Protein AF-A0A4Y9R8Y3-F1 (afdb_monomer)

Nearest PDB structures (foldseek):
  8co2-assembly1_A  TM=7.204E-01  e=4.375E-02  Escherichia coli O157
  8c7k-assembly1_A  TM=6.359E-01  e=7.575E-02  Escherichia coli O157:H7
  6xgt-assembly1_E  TM=6.950E-01  e=3.700E-01  Thermomyces lanuginosus
  6f8s-assembly1_C  TM=4.435E-01  e=1.701E+00  Pseudomonas putida

Foldseek 3Di:
DPPLQVVLVVQCVQLVHDSVVSVCQLVLNAADDLVSLVVSCVVVVNSRHSCSNNCVPPVVVDPDDPPPPD

Secondary structure (DSSP, 8-state):
-HHHHHHHHHHHHHHTS-HHHHHHHHTT-S---HHHHHHHHHHTTTSS-HHHHHS--GGGG---------

Structure (mmCIF, N/CA/C/O backbone):
data_AF-A0A4Y9R8Y3-F1
#
_entry.id   AF-A0A4Y9R8Y3-F1
#
loop_
_atom_site.group_PDB
_atom_site.id
_atom_site.type_symbol
_atom_site.label_atom_id
_atom_site.label_alt_id
_atom_site.label_comp_id
_atom_site.label_asym_id
_atom_site.label_entity_id
_atom_site.label_seq_id
_atom_site.pdbx_PDB_ins_code
_atom_site.Cartn_x
_atom_site.Cartn_y
_atom_site.Cartn_z
_atom_site.occupancy
_atom_site.B_iso_or_equiv
_atom_site.auth_seq_id
_atom_site.auth_comp_id
_atom_site.auth_asym_id
_atom_site.auth_atom_id
_atom_site.pdbx_PDB_model_num
ATOM 1 N N . MET A 1 1 ? -6.235 18.865 -7.730 1.00 52.47 1 MET A N 1
ATOM 2 C CA . MET A 1 1 ? -5.015 18.142 -7.293 1.00 52.47 1 MET A CA 1
ATOM 3 C C . MET A 1 1 ? -4.925 17.901 -5.771 1.00 52.47 1 MET A C 1
ATOM 5 O O . MET A 1 1 ? -4.373 16.881 -5.389 1.00 52.47 1 MET A O 1
ATOM 9 N N . LEU A 1 2 ? -5.533 18.714 -4.885 1.00 58.31 2 LEU A N 1
ATOM 10 C CA . LEU A 1 2 ? -5.394 18.568 -3.413 1.00 58.31 2 LEU A CA 1
ATOM 11 C C . LEU A 1 2 ? -6.018 17.308 -2.766 1.00 58.31 2 LEU A C 1
ATOM 13 O O . LEU A 1 2 ? -5.618 16.915 -1.671 1.00 58.31 2 LEU A O 1
ATOM 17 N N . LYS A 1 3 ? -7.014 16.668 -3.396 1.00 61.31 3 LYS A N 1
ATOM 18 C CA . LYS A 1 3 ? -7.738 15.534 -2.780 1.00 61.31 3 LYS A CA 1
ATOM 19 C C . LYS A 1 3 ? -6.868 14.283 -2.606 1.00 61.31 3 LYS A C 1
ATOM 21 O O . LYS A 1 3 ? -7.136 13.489 -1.712 1.00 61.31 3 LYS A O 1
ATOM 26 N N . HIS A 1 4 ? -5.858 14.096 -3.456 1.00 68.75 4 HIS A N 1
ATOM 27 C CA . HIS A 1 4 ? -4.992 12.913 -3.405 1.00 68.75 4 HIS A CA 1
ATOM 28 C C . HIS A 1 4 ? -3.879 13.092 -2.375 1.00 68.75 4 HIS A C 1
ATOM 30 O O . HIS A 1 4 ? -3.663 12.200 -1.568 1.00 68.75 4 HIS A O 1
ATOM 36 N N . GLN A 1 5 ? -3.307 14.293 -2.285 1.00 75.62 5 GLN A N 1
ATOM 37 C CA . GLN A 1 5 ? -2.243 14.615 -1.334 1.00 75.62 5 GLN A CA 1
ATOM 38 C C . GLN A 1 5 ? -2.651 14.369 0.128 1.00 75.62 5 GLN A C 1
ATOM 40 O O . GLN A 1 5 ? -1.890 13.781 0.893 1.00 75.62 5 GLN A O 1
ATOM 45 N N . ARG A 1 6 ? -3.884 14.740 0.509 1.00 81.50 6 ARG A N 1
ATOM 46 C CA . ARG A 1 6 ? -4.402 14.505 1.869 1.00 81.50 6 ARG A CA 1
ATOM 47 C C . ARG A 1 6 ? -4.621 13.016 2.168 1.00 81.50 6 ARG A C 1
ATOM 49 O O . ARG A 1 6 ? -4.395 12.582 3.290 1.00 81.50 6 ARG A O 1
ATOM 56 N N . ARG A 1 7 ? -5.048 12.233 1.170 1.00 80.56 7 ARG A N 1
ATOM 57 C CA . ARG A 1 7 ? -5.223 10.776 1.306 1.00 80.56 7 ARG A CA 1
ATOM 58 C C . ARG A 1 7 ? -3.883 10.058 1.392 1.00 80.56 7 ARG A C 1
ATOM 60 O O . ARG A 1 7 ? -3.740 9.162 2.212 1.00 80.56 7 ARG A O 1
ATOM 67 N N . ASP A 1 8 ? -2.921 10.474 0.574 1.00 85.75 8 ASP A N 1
ATOM 68 C CA . ASP A 1 8 ? -1.582 9.892 0.554 1.00 85.75 8 ASP A CA 1
ATOM 69 C C . ASP A 1 8 ? -0.839 10.211 1.864 1.00 85.75 8 ASP A C 1
ATOM 71 O O . ASP A 1 8 ? -0.162 9.339 2.395 1.00 85.75 8 ASP A O 1
ATOM 75 N N . GLN A 1 9 ? -1.031 11.409 2.438 1.00 87.44 9 GLN A N 1
ATOM 76 C CA . GLN A 1 9 ? -0.491 11.750 3.760 1.00 87.44 9 GLN A CA 1
ATOM 77 C C . GLN A 1 9 ? -1.140 10.919 4.873 1.00 87.44 9 GLN A C 1
ATOM 79 O O . GLN A 1 9 ? -0.438 10.302 5.660 1.00 87.44 9 GLN A O 1
ATOM 84 N N . TRP A 1 10 ? -2.473 10.826 4.894 1.00 88.69 10 TRP A N 1
ATOM 85 C CA . TRP A 1 10 ? -3.176 10.005 5.883 1.00 88.69 10 TRP A CA 1
ATOM 86 C C . TRP A 1 10 ? -2.746 8.531 5.828 1.00 88.69 10 TRP A C 1
ATOM 88 O O . TRP A 1 10 ? -2.530 7.904 6.861 1.00 88.69 10 TRP A O 1
ATOM 98 N N . LEU A 1 11 ? -2.583 7.976 4.623 1.00 85.88 11 LEU A N 1
ATOM 99 C CA . LEU A 1 11 ? -2.117 6.603 4.444 1.00 85.88 11 LEU A CA 1
ATOM 100 C C . LEU A 1 11 ? -0.652 6.441 4.881 1.00 85.88 11 LEU A C 1
ATOM 102 O O . LEU A 1 11 ? -0.307 5.427 5.480 1.00 85.88 11 LEU A O 1
ATOM 106 N N . ALA A 1 12 ? 0.192 7.438 4.612 1.00 89.31 12 ALA A N 1
ATOM 107 C CA . ALA A 1 12 ? 1.578 7.471 5.067 1.00 89.31 12 ALA A CA 1
ATOM 108 C C . ALA A 1 12 ? 1.677 7.449 6.600 1.00 89.31 12 ALA A C 1
ATOM 110 O O . ALA A 1 12 ? 2.430 6.642 7.145 1.00 89.31 12 ALA A O 1
ATOM 111 N N . ASP A 1 13 ? 0.847 8.244 7.280 1.00 89.50 13 ASP A N 1
ATOM 112 C CA . ASP A 1 13 ? 0.791 8.305 8.742 1.00 89.50 13 ASP A CA 1
ATOM 113 C C . ASP A 1 13 ? 0.324 6.965 9.342 1.00 89.50 13 ASP A C 1
ATOM 115 O O . ASP A 1 13 ? 0.890 6.489 10.323 1.00 89.50 13 ASP A O 1
ATOM 119 N N . GLN A 1 14 ? -0.667 6.307 8.724 1.00 86.88 14 GLN A N 1
ATOM 120 C CA . GLN A 1 14 ? -1.157 4.992 9.165 1.00 86.88 14 GLN A CA 1
ATOM 121 C C . GLN A 1 14 ? -0.140 3.862 8.954 1.00 86.88 14 GLN A C 1
ATOM 123 O O . GLN A 1 14 ? -0.085 2.920 9.741 1.00 86.88 14 GLN A O 1
ATOM 128 N N . LEU A 1 15 ? 0.649 3.926 7.879 1.00 82.81 15 LEU A N 1
ATOM 129 C CA . LEU A 1 15 ? 1.618 2.886 7.525 1.00 82.81 15 LEU A CA 1
ATOM 130 C C . LEU A 1 15 ? 3.018 3.144 8.088 1.00 82.81 15 LEU A C 1
ATOM 132 O O . LEU A 1 15 ? 3.883 2.276 7.939 1.00 82.81 15 LEU A O 1
ATOM 136 N N . GLY A 1 16 ? 3.262 4.318 8.678 1.00 87.25 16 GLY A N 1
ATOM 137 C CA . GLY A 1 16 ? 4.590 4.760 9.098 1.00 87.25 16 GLY A CA 1
ATOM 138 C C . GLY A 1 16 ? 5.567 4.835 7.922 1.00 87.25 16 GLY A C 1
ATOM 139 O O . GLY A 1 16 ? 6.694 4.348 8.017 1.00 87.25 16 GLY A O 1
ATOM 140 N N . CYS A 1 17 ? 5.119 5.344 6.773 1.00 86.38 17 CYS A N 1
ATOM 141 C CA . CYS A 1 17 ? 5.952 5.511 5.581 1.00 86.38 17 CYS A CA 1
ATOM 142 C C . CYS A 1 17 ? 5.915 6.955 5.071 1.00 86.38 17 CYS A C 1
ATOM 144 O O . CYS A 1 17 ? 5.259 7.817 5.644 1.00 86.38 17 CYS A O 1
ATOM 146 N N . THR A 1 18 ? 6.658 7.249 4.004 1.00 89.56 18 THR A N 1
ATOM 147 C CA . THR A 1 18 ? 6.642 8.589 3.399 1.00 89.56 18 THR A CA 1
ATOM 148 C C . THR A 1 18 ? 5.431 8.775 2.478 1.00 89.56 18 THR A C 1
ATOM 150 O O . THR A 1 18 ? 4.958 7.827 1.848 1.00 89.56 18 THR A O 1
ATOM 153 N N . GLN A 1 19 ? 4.958 10.015 2.322 1.00 87.88 19 GLN 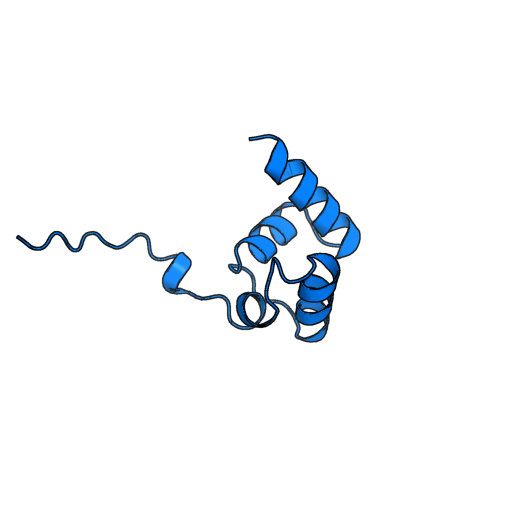A N 1
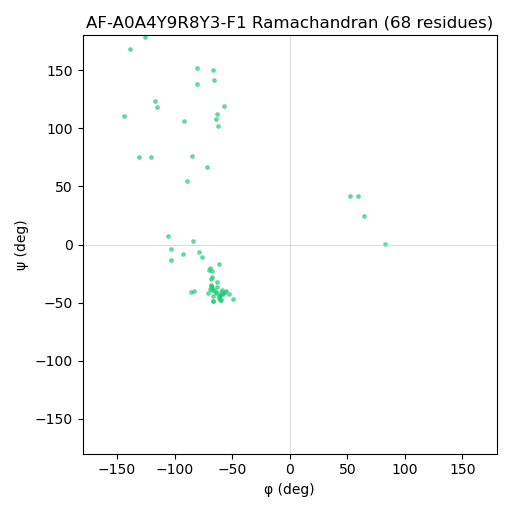A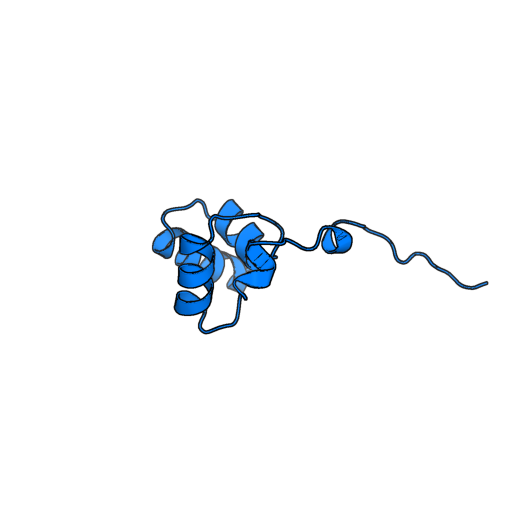TOM 154 C CA . GLN A 1 19 ? 3.856 10.345 1.405 1.00 87.88 19 GLN A CA 1
ATOM 155 C C . GLN A 1 19 ? 4.080 9.839 -0.040 1.00 87.88 19 GLN A C 1
ATOM 157 O O . GLN A 1 19 ? 3.149 9.268 -0.617 1.00 87.88 19 GLN A O 1
ATOM 162 N N . PRO A 1 20 ? 5.286 9.947 -0.642 1.00 87.31 20 PRO A N 1
ATOM 163 C CA . PRO A 1 20 ? 5.545 9.369 -1.961 1.00 87.31 20 PRO A CA 1
ATOM 164 C C . PRO A 1 20 ? 5.417 7.842 -1.991 1.00 87.31 20 PRO A C 1
ATOM 166 O O . PRO A 1 20 ? 4.924 7.291 -2.975 1.00 87.31 20 PRO A O 1
ATOM 169 N N . GLN A 1 21 ? 5.827 7.143 -0.926 1.00 85.06 21 GLN A N 1
ATOM 170 C CA . GLN A 1 21 ? 5.655 5.691 -0.828 1.00 85.06 21 GLN A CA 1
ATOM 171 C C . GLN A 1 21 ? 4.178 5.310 -0.734 1.00 85.06 21 GLN A C 1
ATOM 173 O O . GLN A 1 21 ? 3.745 4.419 -1.459 1.00 85.06 21 GLN A O 1
ATOM 178 N N . ALA A 1 22 ? 3.390 6.010 0.084 1.00 87.06 22 ALA A N 1
ATOM 179 C CA . ALA A 1 22 ? 1.946 5.798 0.169 1.00 87.06 22 ALA A CA 1
ATOM 180 C C . ALA A 1 22 ? 1.247 6.022 -1.184 1.00 87.06 22 ALA A C 1
ATOM 182 O O . ALA A 1 22 ? 0.375 5.245 -1.574 1.00 87.06 22 ALA A O 1
ATOM 183 N N . CYS A 1 23 ? 1.687 7.028 -1.945 1.00 86.94 23 CYS A N 1
ATOM 184 C CA . CYS A 1 23 ? 1.198 7.278 -3.298 1.00 86.94 23 CYS A CA 1
ATOM 185 C C . CYS A 1 23 ? 1.487 6.096 -4.244 1.00 86.94 23 CYS A C 1
ATOM 187 O O . CYS A 1 23 ? 0.581 5.635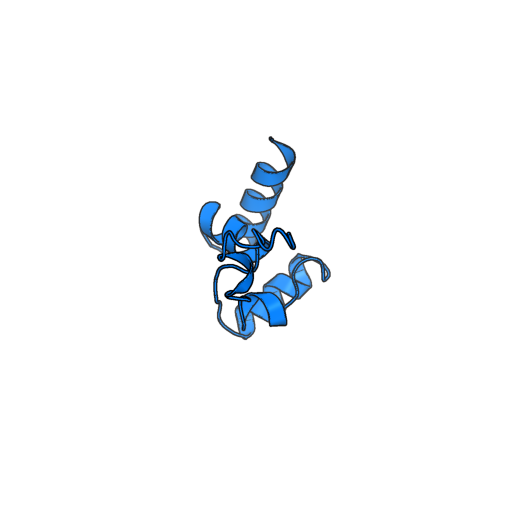 -4.937 1.00 86.94 23 CYS A O 1
ATOM 189 N N . ARG A 1 24 ? 2.710 5.543 -4.227 1.00 86.00 24 ARG A N 1
ATOM 190 C CA . ARG A 1 24 ? 3.073 4.356 -5.031 1.00 86.00 24 ARG A CA 1
ATOM 191 C C . ARG A 1 24 ? 2.324 3.096 -4.599 1.00 86.00 24 ARG A C 1
ATOM 193 O O . ARG A 1 24 ? 1.888 2.321 -5.442 1.00 86.00 24 ARG A O 1
ATOM 200 N N . ILE A 1 25 ? 2.130 2.910 -3.295 1.00 84.12 25 ILE A N 1
ATOM 201 C CA . ILE A 1 25 ? 1.331 1.813 -2.732 1.00 84.12 25 ILE A CA 1
ATOM 202 C C . ILE A 1 25 ? -0.107 1.887 -3.253 1.00 84.12 25 ILE A C 1
ATOM 204 O O . ILE A 1 25 ? -0.637 0.898 -3.746 1.00 84.12 25 ILE A O 1
ATOM 208 N N . ARG A 1 26 ? -0.727 3.071 -3.215 1.00 83.06 26 ARG A N 1
ATOM 209 C CA . ARG A 1 26 ? -2.082 3.277 -3.744 1.00 83.06 26 ARG A CA 1
ATOM 210 C C . ARG A 1 26 ? -2.170 3.035 -5.251 1.00 83.06 26 ARG A C 1
ATOM 212 O O . ARG A 1 26 ? -3.208 2.601 -5.734 1.00 83.06 26 ARG A O 1
ATOM 219 N N . GLN A 1 27 ? -1.101 3.335 -5.981 1.00 82.25 27 GLN A N 1
ATOM 220 C CA . GLN A 1 27 ? -1.000 3.063 -7.414 1.00 82.25 27 GLN A CA 1
ATOM 221 C C . GLN A 1 27 ? -0.677 1.595 -7.728 1.00 82.25 27 GLN A C 1
ATOM 223 O O . GLN A 1 27 ? -0.667 1.234 -8.898 1.00 82.25 27 GLN A O 1
ATOM 228 N N . GLY A 1 28 ? -0.400 0.755 -6.723 1.00 78.12 28 GLY A N 1
ATOM 229 C CA . GLY A 1 28 ? 0.025 -0.627 -6.947 1.00 78.12 28 GLY A CA 1
ATOM 230 C C . GLY A 1 28 ? 1.378 -0.730 -7.656 1.00 78.12 28 GLY A C 1
ATOM 231 O O . GLY A 1 28 ? 1.643 -1.722 -8.316 1.00 78.12 28 GLY A O 1
ATOM 232 N N . THR A 1 29 ? 2.232 0.294 -7.554 1.00 77.31 29 THR A N 1
ATOM 233 C CA . THR A 1 29 ? 3.549 0.345 -8.219 1.00 77.31 29 THR A CA 1
ATOM 234 C C . THR A 1 29 ? 4.712 0.056 -7.272 1.00 77.31 29 THR A C 1
ATOM 236 O O . THR A 1 29 ? 5.861 -0.020 -7.704 1.00 77.31 29 THR A O 1
ATOM 239 N N . SER A 1 30 ? 4.440 -0.118 -5.975 1.00 79.62 30 SER A N 1
ATOM 240 C CA . SER A 1 30 ? 5.441 -0.495 -4.976 1.00 79.62 30 SER A CA 1
ATOM 241 C C . SER A 1 30 ? 5.103 -1.847 -4.375 1.00 79.62 30 SER A C 1
ATOM 243 O O . SER A 1 30 ? 4.040 -2.006 -3.777 1.00 79.62 30 SER A O 1
ATOM 245 N N . ALA A 1 31 ? 6.052 -2.778 -4.465 1.00 76.75 31 ALA A N 1
ATOM 246 C CA . ALA A 1 31 ? 5.997 -4.018 -3.710 1.00 76.75 31 ALA A CA 1
ATOM 247 C C . ALA A 1 31 ? 6.114 -3.723 -2.206 1.00 76.75 31 ALA A C 1
ATOM 249 O O . ALA A 1 31 ? 6.874 -2.838 -1.792 1.00 76.75 31 ALA A O 1
ATOM 250 N N . THR A 1 32 ? 5.368 -4.454 -1.384 1.00 80.44 32 THR A N 1
ATOM 251 C CA . THR A 1 32 ? 5.480 -4.413 0.078 1.00 80.44 32 THR A CA 1
ATOM 252 C C . THR A 1 32 ? 5.377 -5.818 0.669 1.00 80.44 32 THR A C 1
ATOM 254 O O . THR A 1 32 ? 5.032 -6.768 -0.030 1.00 80.44 32 THR A O 1
ATOM 257 N N . SER A 1 33 ? 5.697 -5.969 1.952 1.00 85.00 33 SER A N 1
ATOM 258 C CA . SER A 1 33 ? 5.625 -7.256 2.649 1.00 85.00 33 SER A CA 1
ATOM 259 C C . SER A 1 33 ? 4.171 -7.750 2.776 1.00 85.00 33 SER A C 1
ATOM 261 O O . SER A 1 33 ? 3.276 -6.911 2.920 1.00 85.00 33 SER A O 1
ATOM 263 N N . PRO A 1 34 ? 3.915 -9.073 2.815 1.00 84.19 34 PRO A N 1
ATOM 264 C CA . PRO A 1 34 ? 2.572 -9.644 2.986 1.00 84.19 34 PRO A CA 1
ATOM 265 C C . PRO A 1 34 ? 1.790 -9.033 4.152 1.00 84.19 34 PRO A C 1
ATOM 267 O O . PRO A 1 34 ? 0.665 -8.575 3.960 1.00 84.19 34 PRO A O 1
ATOM 270 N N . ASP A 1 35 ? 2.414 -8.906 5.326 1.00 86.00 35 ASP A N 1
ATOM 271 C CA . ASP A 1 35 ? 1.778 -8.313 6.510 1.00 86.00 35 ASP A CA 1
ATOM 272 C C . ASP A 1 35 ? 1.317 -6.870 6.267 1.00 86.00 35 ASP A C 1
ATOM 274 O O . ASP A 1 35 ? 0.203 -6.481 6.625 1.00 86.00 35 ASP A O 1
ATOM 278 N N . ARG A 1 36 ? 2.152 -6.066 5.593 1.00 85.31 36 ARG A N 1
ATOM 279 C CA . ARG A 1 36 ? 1.808 -4.683 5.241 1.00 85.31 36 ARG A CA 1
ATOM 280 C C . ARG A 1 36 ? 0.711 -4.634 4.190 1.00 85.31 36 ARG A C 1
ATOM 282 O O . ARG A 1 36 ? -0.175 -3.796 4.309 1.00 85.31 36 ARG A O 1
ATOM 289 N N . ALA A 1 37 ? 0.721 -5.533 3.211 1.00 87.25 37 ALA A N 1
ATOM 290 C CA . ALA A 1 37 ? -0.300 -5.600 2.172 1.00 87.25 37 ALA A CA 1
ATOM 291 C C . ALA A 1 37 ? -1.702 -5.862 2.752 1.00 87.25 37 ALA A C 1
ATOM 293 O O . ALA A 1 37 ? -2.652 -5.162 2.396 1.00 87.25 37 ALA A O 1
ATOM 294 N N . PHE A 1 38 ? -1.825 -6.787 3.709 1.00 88.69 38 PHE A N 1
ATOM 295 C CA . PHE A 1 38 ? -3.093 -7.031 4.405 1.00 88.69 38 PHE A CA 1
ATOM 296 C C . PHE A 1 38 ? -3.519 -5.851 5.287 1.00 88.69 38 PHE A C 1
ATOM 298 O O . PHE A 1 38 ? -4.701 -5.498 5.314 1.00 88.69 38 PHE A O 1
ATOM 305 N N . MET A 1 39 ? -2.576 -5.19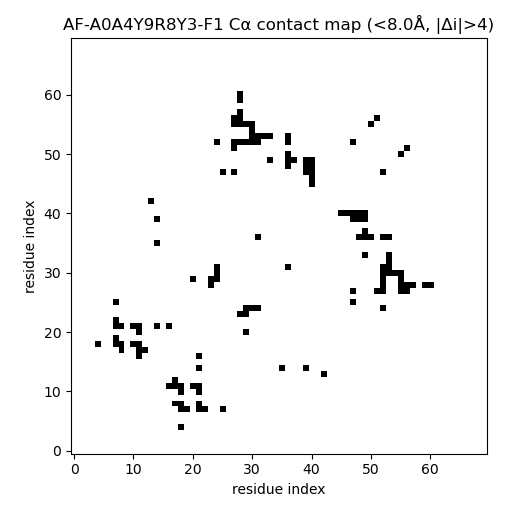3 5.974 1.00 88.50 39 MET A N 1
ATOM 306 C CA . MET A 1 39 ? -2.875 -3.967 6.725 1.00 88.50 39 MET A CA 1
ATOM 307 C C . MET A 1 39 ? -3.388 -2.852 5.809 1.00 88.50 39 MET A C 1
ATOM 309 O O . MET A 1 39 ? -4.386 -2.211 6.131 1.00 88.50 39 MET A O 1
ATOM 313 N N . ILE A 1 40 ? -2.757 -2.651 4.651 1.00 87.75 40 ILE A N 1
ATOM 314 C CA . ILE A 1 40 ? -3.171 -1.665 3.647 1.00 87.75 40 ILE A CA 1
ATOM 315 C C . ILE A 1 40 ? -4.587 -1.962 3.152 1.00 87.75 40 ILE A C 1
ATOM 317 O O . ILE A 1 40 ? -5.420 -1.055 3.133 1.00 87.75 40 ILE A O 1
ATOM 321 N N . GLU A 1 41 ? -4.898 -3.210 2.796 1.00 90.12 41 GLU A N 1
ATOM 322 C CA . GLU A 1 41 ? -6.243 -3.592 2.349 1.00 90.12 41 GLU A CA 1
ATOM 323 C C . GLU A 1 41 ? -7.297 -3.322 3.429 1.00 90.12 41 GLU A C 1
ATOM 325 O O . GLU A 1 41 ? -8.364 -2.774 3.142 1.00 90.12 41 GLU A O 1
ATOM 330 N N . LYS A 1 42 ? -6.969 -3.608 4.693 1.00 89.50 42 LYS A N 1
ATOM 331 C CA . LYS A 1 42 ? -7.849 -3.344 5.835 1.00 89.50 42 LYS A CA 1
ATOM 332 C C . LYS A 1 42 ? -8.064 -1.845 6.074 1.00 89.50 42 LYS A C 1
ATOM 334 O O . LYS A 1 42 ? -9.205 -1.405 6.205 1.00 89.50 42 LYS A O 1
ATOM 339 N N . ILE A 1 43 ? -6.991 -1.053 6.094 1.00 88.00 43 ILE A N 1
ATOM 340 C CA . ILE A 1 43 ? -7.019 0.404 6.323 1.00 88.00 43 ILE A CA 1
ATOM 341 C C . ILE A 1 43 ? -7.774 1.114 5.195 1.00 88.00 43 ILE A C 1
ATOM 343 O O . ILE A 1 43 ? -8.584 2.010 5.435 1.00 88.00 43 ILE A O 1
ATOM 347 N N . THR A 1 44 ? -7.546 0.685 3.955 1.00 84.12 44 THR A N 1
ATOM 348 C CA . THR A 1 44 ? -8.181 1.260 2.763 1.00 84.12 44 THR A CA 1
ATOM 349 C C . THR A 1 44 ? -9.567 0.681 2.478 1.00 84.12 44 THR A C 1
ATOM 351 O O . THR A 1 44 ? -10.188 1.065 1.487 1.00 84.12 44 THR A O 1
ATOM 354 N N . LYS A 1 45 ? -10.076 -0.213 3.340 1.00 85.75 45 LYS A N 1
ATOM 355 C CA . LYS A 1 45 ? -11.381 -0.881 3.201 1.00 85.75 45 LYS A CA 1
ATOM 356 C C . LYS A 1 45 ? -11.560 -1.549 1.831 1.00 85.75 45 LYS A C 1
ATOM 358 O O . LYS A 1 45 ? -12.616 -1.446 1.215 1.00 85.75 45 LYS A O 1
ATOM 363 N N . GLY A 1 46 ? -10.509 -2.199 1.336 1.00 84.69 46 GLY A N 1
ATOM 364 C CA . GLY A 1 46 ? -10.515 -2.890 0.047 1.00 84.69 46 GLY A CA 1
ATOM 365 C C . GLY A 1 46 ? -10.264 -2.004 -1.174 1.00 84.69 46 GLY A C 1
ATOM 366 O O . GLY A 1 46 ? -10.238 -2.536 -2.282 1.00 84.69 46 GLY A O 1
ATOM 367 N N . ALA A 1 47 ? -10.054 -0.690 -1.007 1.00 83.19 47 ALA A N 1
ATOM 368 C CA . ALA A 1 47 ? -9.734 0.198 -2.127 1.00 83.19 47 ALA A CA 1
ATOM 369 C C . ALA A 1 47 ? -8.344 -0.080 -2.727 1.00 83.19 47 ALA A C 1
ATOM 371 O O . ALA A 1 47 ? -8.143 0.129 -3.920 1.00 83.19 47 ALA A O 1
ATOM 372 N N . VAL A 1 48 ? -7.397 -0.563 -1.917 1.00 83.69 48 VAL A N 1
ATOM 373 C CA . VAL A 1 48 ? -6.121 -1.119 -2.380 1.00 83.69 48 VAL A CA 1
ATOM 374 C C . VAL A 1 48 ? -6.108 -2.595 -2.011 1.00 83.69 48 VAL A C 1
ATOM 376 O O . VAL A 1 48 ? -6.198 -2.939 -0.835 1.00 83.69 48 VAL A O 1
ATOM 379 N N . LYS A 1 49 ? -6.019 -3.475 -3.007 1.00 86.75 49 LYS A N 1
ATOM 380 C CA . LYS A 1 49 ? -5.974 -4.923 -2.784 1.00 86.75 49 LYS A CA 1
ATOM 381 C C . LYS A 1 49 ? -4.570 -5.369 -2.406 1.00 86.75 49 LYS A C 1
ATOM 383 O O . LYS A 1 49 ? -3.611 -4.950 -3.052 1.00 86.75 49 LYS A O 1
ATOM 388 N N . ALA A 1 50 ? -4.453 -6.265 -1.423 1.00 86.50 50 ALA A N 1
ATOM 389 C CA . ALA A 1 50 ? -3.166 -6.824 -1.015 1.00 86.50 50 ALA A CA 1
ATOM 390 C C . ALA A 1 50 ? -2.428 -7.459 -2.207 1.00 86.50 50 ALA A C 1
ATOM 392 O O . ALA A 1 50 ? -1.234 -7.238 -2.389 1.00 86.50 50 ALA A O 1
ATOM 393 N N . ALA A 1 51 ? -3.156 -8.161 -3.081 1.00 85.62 51 ALA A N 1
ATOM 394 C CA . ALA A 1 51 ? -2.605 -8.745 -4.303 1.00 85.62 51 ALA A CA 1
ATOM 395 C C . ALA A 1 51 ? -1.913 -7.705 -5.207 1.00 85.62 51 ALA A C 1
ATOM 397 O O . ALA A 1 51 ? -0.821 -7.965 -5.702 1.00 85.62 51 ALA A O 1
ATOM 398 N N . SER A 1 52 ? -2.491 -6.507 -5.354 1.00 82.69 52 SER A N 1
ATOM 399 C CA . SER A 1 52 ? -1.957 -5.435 -6.210 1.00 82.69 52 SER A CA 1
ATOM 400 C C . SER A 1 52 ? -0.673 -4.798 -5.677 1.00 82.69 52 SER A C 1
ATOM 402 O O . SER A 1 52 ? 0.063 -4.187 -6.441 1.00 82.69 52 SER A O 1
ATOM 404 N N . VAL A 1 53 ? -0.398 -4.908 -4.376 1.00 84.12 53 VAL A N 1
ATOM 405 C CA . VAL A 1 53 ? 0.839 -4.398 -3.752 1.00 84.12 53 VAL A CA 1
ATOM 406 C C . VAL A 1 53 ? 1.847 -5.507 -3.446 1.00 84.12 53 VAL A C 1
ATOM 408 O O . VAL A 1 53 ? 3.007 -5.214 -3.174 1.00 84.12 53 VAL A O 1
ATOM 411 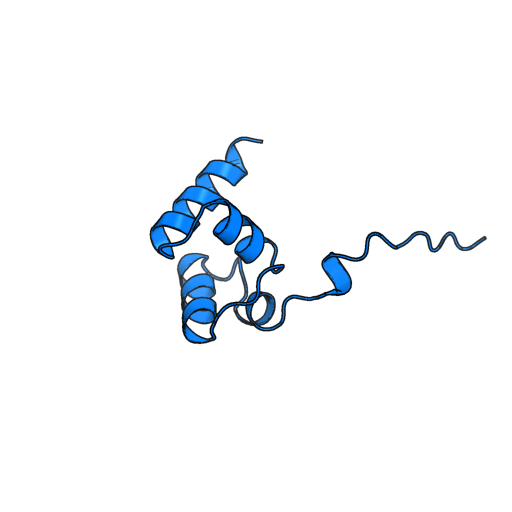N N . LEU A 1 54 ? 1.436 -6.777 -3.500 1.00 85.12 54 LEU A N 1
ATOM 412 C CA . LEU A 1 54 ? 2.336 -7.933 -3.415 1.00 85.12 54 LEU A CA 1
ATOM 413 C C . LEU A 1 54 ? 2.914 -8.297 -4.776 1.00 85.12 54 LEU A C 1
ATOM 415 O O . LEU A 1 54 ? 4.100 -8.591 -4.895 1.00 85.12 54 LEU A O 1
ATOM 419 N N . MET A 1 55 ? 2.074 -8.237 -5.802 1.00 80.25 55 MET A N 1
ATOM 420 C CA . MET A 1 55 ? 2.452 -8.412 -7.19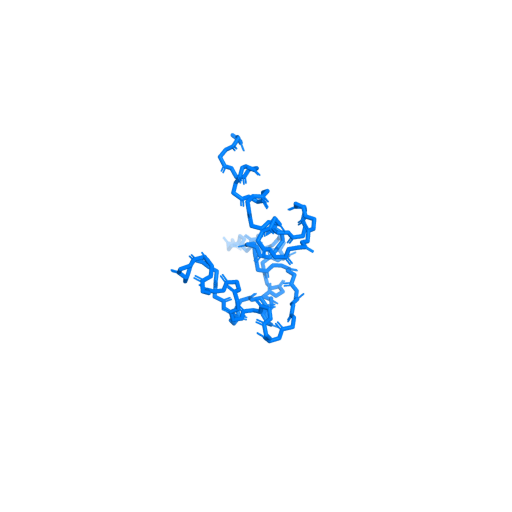3 1.00 80.25 55 MET A CA 1
ATOM 421 C C . MET A 1 55 ? 2.072 -7.135 -7.938 1.00 80.25 55 MET A C 1
ATOM 423 O O . MET A 1 55 ? 1.041 -7.110 -8.610 1.00 80.25 55 MET A O 1
ATOM 427 N N . PRO A 1 56 ? 2.855 -6.049 -7.768 1.00 70.06 56 PRO A N 1
ATOM 428 C CA . PRO A 1 56 ? 2.630 -4.832 -8.529 1.00 70.06 56 PRO A CA 1
ATOM 429 C C . PRO A 1 56 ? 2.690 -5.183 -10.012 1.00 70.06 56 PRO A C 1
ATOM 431 O O . PRO A 1 56 ? 3.703 -5.701 -10.495 1.00 70.06 56 PRO A O 1
ATOM 434 N N . ASP A 1 57 ? 1.585 -4.950 -10.716 1.00 65.62 57 ASP A N 1
ATOM 435 C CA . ASP A 1 57 ? 1.499 -5.227 -12.139 1.00 65.62 57 ASP A CA 1
ATOM 436 C C . ASP A 1 57 ? 2.501 -4.322 -12.863 1.00 65.62 57 ASP A C 1
ATOM 438 O O . 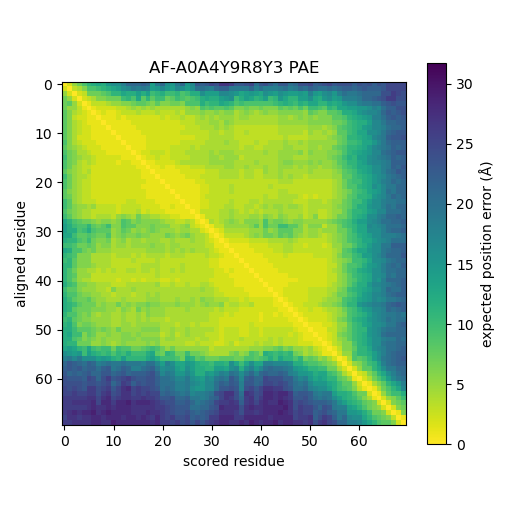ASP A 1 57 ? 2.334 -3.102 -12.956 1.00 65.62 57 ASP A O 1
ATOM 442 N N . ARG A 1 58 ? 3.587 -4.922 -13.358 1.00 57.22 58 ARG A N 1
ATOM 443 C CA . ARG A 1 58 ? 4.599 -4.213 -14.148 1.00 57.22 58 ARG A CA 1
ATOM 444 C C . ARG A 1 58 ? 4.007 -3.636 -15.437 1.00 57.22 58 ARG A C 1
ATOM 446 O O . ARG A 1 58 ? 4.611 -2.722 -15.991 1.00 57.22 58 ARG A O 1
ATOM 453 N N . SER A 1 59 ? 2.831 -4.097 -15.876 1.00 52.09 59 SER A N 1
ATOM 454 C CA . SER A 1 59 ? 2.155 -3.585 -17.068 1.00 52.09 59 SER A CA 1
ATOM 455 C C . SER A 1 59 ? 1.618 -2.160 -16.906 1.00 52.09 59 SER A C 1
ATOM 457 O O . SER A 1 59 ? 1.407 -1.488 -17.911 1.00 52.09 59 SER A O 1
ATOM 459 N N . ALA A 1 60 ? 1.423 -1.655 -15.680 1.00 53.41 60 ALA A N 1
ATOM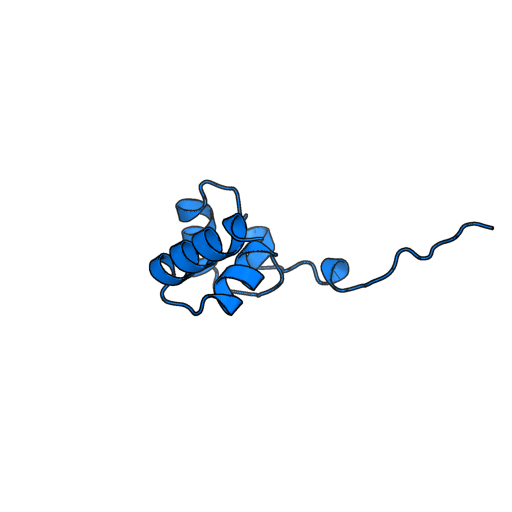 460 C CA . ALA A 1 60 ? 0.953 -0.280 -15.463 1.00 53.41 60 ALA A CA 1
ATOM 461 C C . ALA A 1 60 ? 2.045 0.788 -15.687 1.00 53.41 60 ALA A C 1
ATOM 463 O O . ALA A 1 60 ? 1.739 1.979 -15.718 1.00 53.41 60 ALA A O 1
ATOM 464 N N . ASN A 1 61 ? 3.309 0.373 -15.831 1.00 47.62 61 ASN A N 1
ATOM 465 C CA . ASN A 1 61 ? 4.454 1.252 -16.084 1.00 47.62 61 ASN A CA 1
ATOM 466 C C . ASN A 1 61 ? 4.957 1.182 -17.536 1.00 47.62 61 ASN A C 1
ATOM 468 O O . ASN A 1 61 ? 5.994 1.768 -17.841 1.00 47.62 61 ASN A O 1
ATOM 472 N N . ASP A 1 62 ? 4.240 0.485 -18.421 1.00 45.06 62 ASP A N 1
ATOM 473 C CA . ASP A 1 62 ? 4.491 0.531 -19.857 1.00 45.06 62 ASP A CA 1
ATOM 474 C C . ASP A 1 62 ? 3.608 1.633 -20.473 1.00 45.06 62 ASP A C 1
ATOM 476 O O . ASP A 1 62 ? 2.385 1.468 -20.561 1.00 45.06 62 ASP A O 1
ATOM 480 N N . PRO A 1 63 ? 4.157 2.794 -20.880 1.00 46.50 63 PRO A N 1
ATOM 481 C CA . PRO A 1 63 ? 3.441 3.730 -21.730 1.00 46.50 63 PRO A CA 1
ATOM 482 C C . PRO A 1 63 ? 3.338 3.138 -23.144 1.00 46.50 63 PRO A C 1
ATOM 484 O O . PRO A 1 63 ? 3.919 3.646 -24.101 1.00 46.50 63 PRO A O 1
ATOM 487 N N . SER A 1 64 ? 2.590 2.053 -23.307 1.00 51.09 64 SER A N 1
ATOM 488 C CA . SER A 1 64 ? 2.153 1.598 -24.618 1.00 51.09 64 SER A CA 1
ATOM 489 C C . SER A 1 64 ? 0.759 1.010 -24.537 1.00 51.09 64 SER A C 1
ATOM 491 O O . SER A 1 64 ? 0.537 -0.098 -24.059 1.00 51.09 64 SER A O 1
ATOM 493 N N . PRO A 1 65 ? -0.189 1.740 -25.132 1.00 46.19 65 PRO A N 1
ATOM 494 C CA . PRO A 1 65 ? -0.828 1.148 -26.285 1.00 46.19 65 PRO A CA 1
ATOM 495 C C . PRO A 1 65 ? -0.834 2.159 -27.428 1.00 46.19 65 PRO A C 1
ATOM 497 O O . PRO A 1 65 ? -1.876 2.697 -27.785 1.00 46.19 65 PRO A O 1
ATOM 500 N N . ASN A 1 66 ? 0.316 2.378 -28.072 1.00 43.94 66 ASN A N 1
ATOM 501 C CA . ASN A 1 66 ? 0.291 2.819 -29.466 1.00 43.94 66 ASN A CA 1
ATOM 502 C C . ASN A 1 66 ? 0.275 1.591 -30.386 1.00 43.94 66 ASN A C 1
ATOM 504 O O . ASN A 1 66 ? 1.112 1.435 -31.266 1.00 43.94 66 ASN A O 1
ATOM 508 N N . ARG A 1 67 ? -0.700 0.696 -30.183 1.00 51.06 67 ARG A N 1
ATOM 509 C CA . ARG A 1 67 ? -1.189 -0.136 -31.284 1.00 51.06 67 ARG A CA 1
ATOM 510 C C . ARG A 1 67 ? -2.252 0.682 -32.007 1.00 51.06 67 ARG A C 1
ATOM 512 O O . ARG A 1 67 ? -3.445 0.449 -31.848 1.00 51.06 67 ARG A O 1
ATOM 519 N N . LYS A 1 68 ? -1.803 1.660 -32.802 1.00 41.16 68 LYS A N 1
ATOM 520 C CA . LYS A 1 68 ? -2.563 2.047 -33.988 1.00 41.16 68 LYS A CA 1
ATOM 521 C C . LYS A 1 68 ? -2.595 0.814 -34.884 1.00 41.16 68 LYS A C 1
ATOM 523 O O . LYS A 1 68 ? -1.594 0.474 -35.501 1.00 41.16 68 LYS A O 1
ATOM 528 N N . ALA A 1 69 ? -3.727 0.121 -34.880 1.00 45.94 69 ALA A N 1
ATOM 529 C CA . ALA A 1 69 ? -4.118 -0.677 -36.024 1.00 45.94 69 ALA A CA 1
ATOM 530 C C . ALA A 1 69 ? -4.323 0.303 -37.189 1.00 45.94 69 ALA A C 1
ATOM 532 O O . ALA A 1 69 ? -5.200 1.166 -37.120 1.00 45.94 69 ALA A O 1
ATOM 533 N N . ALA A 1 70 ? -3.451 0.220 -38.187 1.00 39.97 70 ALA A N 1
ATOM 534 C CA . ALA A 1 70 ? -3.619 0.772 -39.522 1.00 39.97 70 ALA A CA 1
ATOM 535 C C . ALA A 1 70 ? -3.030 -0.250 -40.494 1.00 39.97 70 ALA A C 1
ATOM 537 O O . ALA A 1 70 ? -1.933 -0.766 -40.175 1.00 39.97 70 ALA A O 1
#

Solvent-accessible surface area (backbone atoms only — not comparable to full-atom values): 4074 Å² total; per-residue (Å²): 123,69,76,55,56,58,51,21,41,54,47,6,67,75,68,74,51,53,45,72,54,32,44,32,41,69,68,20,71,32,71,53,55,72,72,56,22,52,50,47,16,60,76,50,72,60,76,37,50,34,64,38,18,58,54,35,59,70,70,80,76,54,98,66,84,83,74,76,87,126

pLDDT: mean 76.14, std 15.4, range [39.97, 90.12]

Sequence (70 aa):
MLKHQRRDQWLADQLGCTQPQACRIRQGTSATSPDRAFMIEKITKGAVKAASVLMPDRSANDPSPNRKAA

Radius of gyration: 13.95 Å; Cα contacts (8 Å, |Δi|>4): 70; chains: 1; bounding box: 18×28×49 Å

Mean predicted aligned error: 9.31 Å